Protein AF-A0A2N7GFK1-F1 (afdb_monomer)

Sequence (77 aa):
MSSFLIAGPLMVFLIFVAPLWLFLHYRGKRNAGTGLTQEDNQRIQSLSEQAEKLQSRVVTLERILDAESPNWRSSYD

Foldseek 3Di:
DPVCVVVVVVVVCCVPVVVVVVCVVVVVVCVVPPPQDPVSVVVVVVVVVVVVVVVVVVVVVVVVCCVPPVCPVVVVD

Mean predicted aligned error: 12.09 Å

Secondary structure (DSSP, 8-state):
-THHHHHHHHHHHHHHHHHHHHHHHHHHHHHHHS---HHHHHHHHHHHHHHHHHHHHHHHHHHHHHHH-TTGGGG--

Solvent-accessible surface area (backbone atoms only — not comparable to full-atom values): 4450 Å² total; per-residue (Å²): 127,69,66,58,73,56,48,53,61,50,50,54,48,47,67,54,48,50,57,52,48,49,51,51,54,49,51,54,48,45,72,73,58,59,62,78,47,75,64,52,49,52,50,51,49,54,50,49,55,49,50,54,54,49,49,57,47,49,55,50,50,50,54,50,43,50,71,77,40,75,61,63,76,70,76,76,116

Radius of gyration: 30.78 Å; Cα contacts (8 Å, |Δi|>4): 6; chains: 1; bounding box: 49×10×89 Å

pLDDT: mean 83.86, std 12.12, range [52.59, 97.12]

Structure (mmCIF, N/CA/C/O backbone):
data_AF-A0A2N7GFK1-F1
#
_entry.id   AF-A0A2N7GFK1-F1
#
loop_
_atom_site.group_PDB
_atom_site.id
_atom_site.type_symbol
_atom_site.label_atom_id
_atom_site.label_alt_id
_atom_site.label_comp_id
_atom_site.label_asym_id
_atom_site.label_entity_id
_atom_site.label_seq_id
_atom_site.pdbx_PDB_ins_code
_atom_site.Cartn_x
_atom_site.Cartn_y
_atom_site.Cartn_z
_atom_site.occupancy
_atom_site.B_iso_or_equiv
_atom_site.auth_seq_id
_atom_site.auth_comp_id
_atom_site.auth_asym_id
_atom_site.auth_atom_id
_atom_site.pdbx_PDB_model_num
ATOM 1 N N . MET A 1 1 ? 14.607 -5.033 -58.094 1.00 62.25 1 MET A N 1
ATOM 2 C CA . MET A 1 1 ? 15.330 -3.813 -57.660 1.00 62.25 1 MET A CA 1
ATOM 3 C C . MET A 1 1 ? 14.543 -2.932 -56.684 1.00 62.25 1 MET A C 1
ATOM 5 O O . MET A 1 1 ? 15.169 -2.290 -55.858 1.00 62.25 1 MET A O 1
ATOM 9 N N . SER A 1 2 ? 13.209 -2.878 -56.743 1.00 69.38 2 SER A N 1
ATOM 10 C CA . SER A 1 2 ? 12.373 -1.958 -55.944 1.00 69.38 2 SER A CA 1
ATOM 11 C C . SER A 1 2 ? 12.226 -2.326 -54.461 1.00 69.38 2 SER A C 1
ATOM 13 O O . SER A 1 2 ? 12.100 -1.437 -53.625 1.00 69.38 2 SER A O 1
ATOM 15 N N . SER A 1 3 ? 12.303 -3.611 -54.104 1.00 73.62 3 SER A N 1
ATOM 16 C CA . SER A 1 3 ? 12.105 -4.072 -52.719 1.00 73.62 3 SER A CA 1
ATOM 17 C C . SER A 1 3 ? 13.140 -3.523 -51.730 1.00 73.62 3 SER A C 1
ATOM 19 O O . SER A 1 3 ? 12.823 -3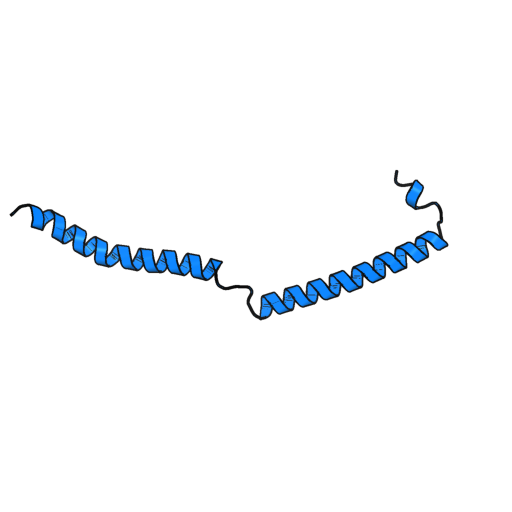.324 -50.562 1.00 73.62 3 SER A O 1
ATOM 21 N N . PHE A 1 4 ? 14.357 -3.218 -52.191 1.00 75.12 4 PHE A N 1
ATOM 22 C CA . PHE A 1 4 ? 15.428 -2.683 -51.345 1.00 75.12 4 PHE A CA 1
ATOM 23 C C . PHE A 1 4 ? 15.175 -1.240 -50.888 1.00 75.12 4 PHE A C 1
ATOM 25 O O . PHE A 1 4 ? 15.592 -0.873 -49.792 1.00 75.12 4 PHE A O 1
ATOM 32 N N . LEU A 1 5 ? 14.444 -0.445 -51.681 1.00 82.12 5 LEU A N 1
ATOM 33 C CA . LEU A 1 5 ? 14.121 0.948 -51.346 1.00 82.12 5 LEU A CA 1
ATOM 34 C C . LEU A 1 5 ? 13.134 1.051 -50.179 1.00 82.12 5 LEU A C 1
ATOM 36 O O . LEU A 1 5 ? 13.174 2.016 -49.425 1.00 82.12 5 LEU A O 1
ATOM 40 N N . ILE A 1 6 ? 12.273 0.045 -50.017 1.00 83.69 6 ILE A N 1
ATOM 41 C CA . ILE A 1 6 ? 11.297 -0.022 -48.923 1.00 83.69 6 ILE A CA 1
ATOM 42 C C . ILE A 1 6 ? 11.882 -0.798 -47.742 1.00 83.69 6 ILE A C 1
ATOM 44 O O . ILE A 1 6 ? 11.766 -0.355 -46.604 1.00 83.69 6 ILE A O 1
ATOM 48 N N . ALA A 1 7 ? 12.549 -1.928 -48.000 1.00 85.38 7 ALA A N 1
ATOM 49 C CA . ALA A 1 7 ? 13.081 -2.794 -46.952 1.00 85.38 7 ALA A CA 1
ATOM 50 C C . ALA A 1 7 ? 14.200 -2.132 -46.132 1.00 85.38 7 ALA A C 1
ATOM 52 O O . ALA A 1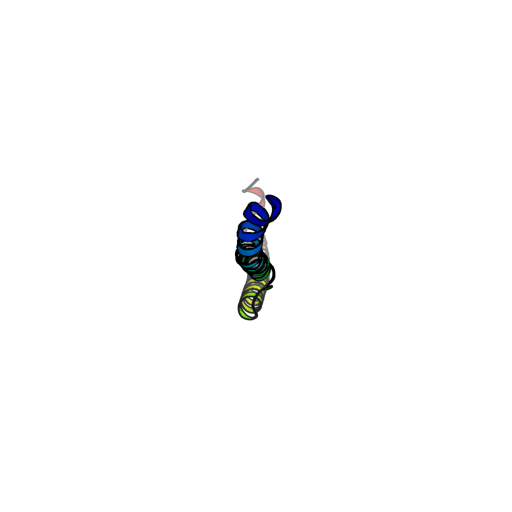 7 ? 14.254 -2.349 -44.927 1.00 85.38 7 ALA A O 1
ATOM 53 N N . GLY A 1 8 ? 15.058 -1.305 -46.742 1.00 88.75 8 GLY A N 1
ATOM 54 C CA . GLY A 1 8 ? 16.148 -0.619 -46.035 1.00 88.75 8 GLY A CA 1
ATOM 55 C C . GLY A 1 8 ? 15.656 0.282 -44.890 1.00 88.75 8 GLY A C 1
ATOM 56 O O . GLY A 1 8 ? 16.008 0.030 -43.736 1.00 88.75 8 GLY A O 1
ATOM 57 N N . PRO A 1 9 ? 14.799 1.285 -45.167 1.00 87.62 9 PRO A N 1
ATOM 58 C CA . PRO A 1 9 ? 14.216 2.139 -44.130 1.00 87.62 9 PRO A CA 1
ATOM 59 C C . PRO A 1 9 ? 13.415 1.357 -43.080 1.00 87.62 9 PRO A C 1
ATOM 61 O O . PRO A 1 9 ? 13.513 1.650 -41.889 1.00 87.62 9 PRO A O 1
ATOM 64 N N . LEU A 1 10 ? 12.668 0.329 -43.501 1.00 90.25 10 LEU A N 1
ATOM 65 C CA . LEU A 1 10 ? 11.893 -0.532 -42.601 1.00 90.25 10 LEU A CA 1
ATOM 66 C C . LEU A 1 10 ? 12.789 -1.327 -41.643 1.00 90.25 10 LEU A C 1
ATOM 68 O O . LEU A 1 10 ? 12.479 -1.427 -40.461 1.00 90.25 10 LEU A O 1
ATOM 72 N N . MET A 1 11 ? 13.917 -1.853 -42.126 1.00 91.25 11 MET A N 1
ATOM 73 C CA . MET A 1 11 ? 14.867 -2.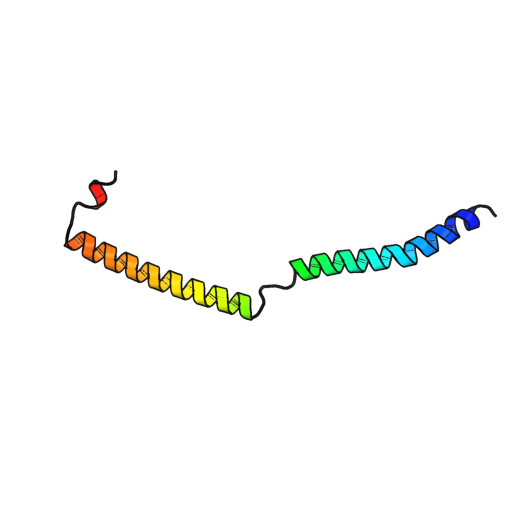615 -41.311 1.00 91.25 11 MET A CA 1
ATOM 74 C C . MET A 1 11 ? 15.480 -1.737 -40.218 1.00 91.25 11 MET A C 1
ATOM 76 O O . MET A 1 11 ? 15.525 -2.129 -39.055 1.00 91.25 11 MET A O 1
ATOM 80 N N . VAL A 1 12 ? 15.899 -0.522 -40.584 1.00 90.88 12 VAL A N 1
ATOM 81 C CA . VAL A 1 12 ? 16.434 0.464 -39.637 1.00 90.88 12 VAL A CA 1
ATOM 82 C C . VAL A 1 12 ? 15.364 0.835 -38.611 1.00 90.88 12 VAL A C 1
ATOM 84 O O . VAL A 1 12 ? 15.621 0.778 -37.411 1.00 90.88 12 VAL A O 1
ATOM 87 N N . PHE A 1 13 ? 14.141 1.124 -39.060 1.00 91.25 13 PHE A N 1
ATOM 88 C CA . PHE A 1 13 ? 13.018 1.410 -38.169 1.00 91.25 13 PHE A CA 1
ATOM 89 C C . PHE A 1 13 ? 12.774 0.274 -37.168 1.00 91.25 13 PHE A C 1
ATOM 91 O O . PHE A 1 13 ? 12.656 0.535 -35.976 1.00 91.25 13 PHE A O 1
ATOM 98 N N . LEU A 1 14 ? 12.767 -0.986 -37.612 1.00 92.38 14 LEU A N 1
ATOM 99 C CA . LEU A 1 14 ? 12.580 -2.139 -36.729 1.00 92.38 14 LEU A CA 1
ATOM 100 C C . LEU A 1 14 ? 13.717 -2.283 -35.710 1.00 92.38 14 LEU A C 1
ATOM 102 O O . LEU A 1 14 ? 13.444 -2.562 -34.545 1.00 92.38 14 LEU A O 1
ATOM 106 N N . ILE A 1 15 ? 14.967 -2.033 -36.108 1.00 93.19 15 ILE A N 1
ATOM 107 C CA . ILE A 1 15 ? 16.129 -2.092 -35.206 1.00 93.19 15 ILE A CA 1
ATOM 108 C C . ILE A 1 15 ? 16.058 -1.021 -34.112 1.00 93.19 15 ILE A C 1
ATOM 110 O O . ILE A 1 15 ? 16.540 -1.264 -33.014 1.00 93.19 15 ILE A O 1
ATOM 114 N N . PHE A 1 16 ? 15.452 0.140 -34.358 1.00 92.19 16 PHE A N 1
ATOM 115 C CA . PHE A 1 16 ? 15.319 1.181 -33.331 1.00 92.19 16 PHE A CA 1
ATOM 116 C C . PHE A 1 16 ? 14.021 1.067 -32.528 1.00 92.19 16 PHE A C 1
ATOM 118 O O . PHE A 1 16 ? 14.026 1.172 -31.301 1.00 92.19 16 PHE A O 1
ATOM 125 N N . VAL A 1 17 ? 12.902 0.824 -33.204 1.00 91.50 17 VAL A N 1
ATOM 126 C CA . VAL A 1 17 ? 11.575 0.827 -32.585 1.00 91.50 17 VAL A CA 1
ATOM 127 C C . VAL A 1 17 ? 11.303 -0.459 -31.820 1.00 91.50 17 VAL A C 1
ATOM 129 O O . VAL A 1 17 ? 10.732 -0.386 -30.733 1.00 91.50 17 VAL A O 1
ATOM 132 N N . ALA A 1 18 ? 11.738 -1.625 -32.310 1.00 90.62 18 ALA A N 1
ATOM 133 C CA . ALA A 1 18 ? 11.494 -2.879 -31.599 1.00 90.62 18 ALA A CA 1
ATOM 134 C C . ALA A 1 18 ? 12.222 -2.938 -30.240 1.00 90.62 18 ALA A C 1
ATOM 136 O O . ALA A 1 18 ? 11.570 -3.291 -29.254 1.00 90.62 18 ALA A O 1
ATOM 137 N N . PRO A 1 19 ? 13.503 -2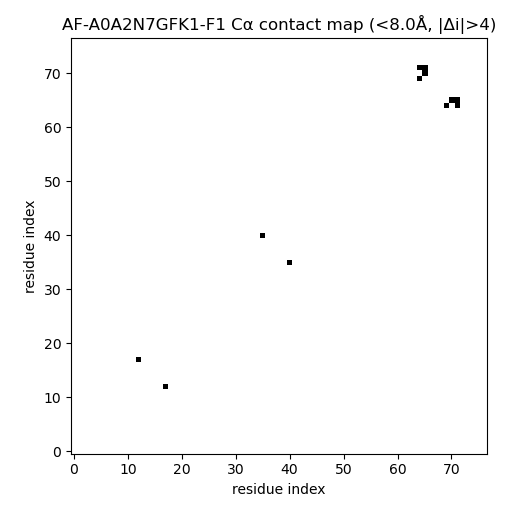.528 -30.102 1.00 90.38 19 PRO A N 1
ATOM 138 C CA . PRO A 1 19 ? 14.157 -2.461 -28.794 1.00 90.38 19 PRO A CA 1
ATOM 139 C C . PRO A 1 19 ? 13.570 -1.391 -27.877 1.00 90.38 19 PRO A C 1
ATOM 141 O O . PRO A 1 19 ? 13.457 -1.625 -26.675 1.00 90.38 19 PRO A O 1
ATOM 144 N N . LEU A 1 20 ? 13.156 -0.240 -28.421 1.00 91.00 20 LEU A N 1
ATOM 145 C CA . LEU A 1 20 ? 12.498 0.806 -27.636 1.00 91.00 20 LEU A CA 1
ATOM 146 C C . LEU A 1 20 ? 11.146 0.320 -27.089 1.00 91.00 20 LEU A C 1
ATOM 148 O O . LEU A 1 20 ? 10.834 0.533 -25.916 1.00 91.00 20 LEU A O 1
ATOM 152 N N . TRP A 1 21 ? 10.372 -0.392 -27.912 1.00 90.38 21 TRP A N 1
ATOM 153 C CA . TRP A 1 21 ? 9.116 -1.017 -27.506 1.00 90.38 21 TRP A CA 1
ATOM 154 C C . TRP A 1 21 ? 9.342 -2.118 -26.473 1.00 90.38 21 TRP A C 1
ATOM 156 O O . TRP A 1 21 ? 8.644 -2.148 -25.464 1.00 90.38 21 TRP A O 1
ATOM 166 N N . LEU A 1 22 ? 10.349 -2.975 -26.666 1.00 87.31 22 LEU A N 1
ATOM 167 C CA . LEU A 1 22 ? 10.733 -3.999 -25.696 1.00 87.31 22 LEU A CA 1
ATOM 168 C C . LEU A 1 22 ? 11.108 -3.356 -24.356 1.00 87.31 22 LEU A C 1
ATOM 170 O O . LEU A 1 22 ? 10.640 -3.788 -23.307 1.00 87.31 22 LEU A O 1
ATOM 174 N N . PHE A 1 23 ? 11.896 -2.282 -24.376 1.00 87.00 23 PHE A N 1
ATOM 175 C CA . PHE A 1 23 ? 12.238 -1.543 -23.169 1.00 87.00 23 PHE A CA 1
ATOM 176 C C . PHE A 1 23 ? 10.988 -0.991 -22.474 1.00 87.00 23 PHE A C 1
ATOM 178 O O . PHE A 1 23 ? 10.840 -1.193 -21.271 1.00 87.00 23 PHE A O 1
ATOM 185 N N . LEU A 1 24 ? 10.065 -0.361 -23.210 1.00 85.81 24 LEU A N 1
ATOM 186 C CA . LEU A 1 24 ? 8.819 0.185 -22.660 1.00 85.81 24 LEU A CA 1
ATOM 187 C C . LEU A 1 24 ? 7.895 -0.911 -22.110 1.00 85.81 24 LEU A C 1
ATOM 189 O O . LEU A 1 24 ? 7.400 -0.795 -20.991 1.00 85.81 24 LEU A O 1
ATOM 193 N N . HIS A 1 25 ? 7.693 -1.985 -22.872 1.00 83.25 25 HIS A N 1
ATOM 194 C CA . HIS A 1 25 ? 6.844 -3.115 -22.509 1.00 83.25 25 HIS A CA 1
ATOM 195 C C . HIS A 1 25 ? 7.366 -3.805 -21.254 1.00 83.25 25 HIS A C 1
ATOM 197 O O . HIS A 1 25 ? 6.625 -4.035 -20.296 1.00 83.25 25 HIS A O 1
ATOM 203 N N . TYR A 1 26 ? 8.672 -4.075 -21.223 1.00 81.81 26 TYR A N 1
ATOM 204 C CA . TYR A 1 26 ? 9.276 -4.674 -20.053 1.00 81.81 26 TYR A CA 1
ATOM 205 C C . TYR A 1 26 ? 9.221 -3.701 -18.890 1.00 81.81 26 TYR A C 1
ATOM 207 O O . TYR A 1 26 ? 8.745 -4.127 -17.854 1.00 81.81 26 TYR A O 1
ATOM 215 N N . ARG A 1 27 ? 9.599 -2.423 -19.042 1.00 74.69 27 ARG A N 1
ATOM 216 C CA . ARG A 1 27 ? 9.570 -1.403 -17.973 1.00 74.69 27 ARG A CA 1
ATOM 217 C C . ARG A 1 27 ? 8.175 -1.208 -17.368 1.00 74.69 27 ARG A C 1
ATOM 219 O O . ARG A 1 27 ? 8.070 -1.141 -16.148 1.00 74.69 27 ARG A O 1
ATOM 226 N N . GLY A 1 28 ? 7.118 -1.204 -18.182 1.00 65.31 28 GLY A N 1
ATOM 227 C CA . GLY A 1 28 ? 5.730 -1.202 -17.704 1.00 65.31 28 GLY A CA 1
ATOM 228 C C . GLY A 1 28 ? 5.397 -2.452 -16.885 1.00 65.31 28 GLY A C 1
ATOM 229 O O . GLY A 1 28 ? 4.831 -2.349 -15.800 1.00 65.31 28 GLY A O 1
ATOM 230 N N . LYS A 1 29 ? 5.853 -3.626 -17.338 1.00 61.75 29 LYS A N 1
ATOM 231 C CA . LYS A 1 29 ? 5.730 -4.885 -16.591 1.00 61.75 29 LYS A CA 1
ATOM 232 C C . LYS A 1 29 ? 6.627 -4.944 -15.343 1.00 61.75 29 LYS A C 1
ATOM 234 O O . LYS A 1 29 ? 6.254 -5.620 -14.395 1.00 61.75 29 LYS A O 1
ATOM 239 N N . ARG A 1 30 ? 7.765 -4.231 -15.293 1.00 57.59 30 ARG A N 1
ATOM 240 C CA . ARG A 1 30 ? 8.593 -4.096 -14.073 1.00 57.59 30 ARG A CA 1
ATOM 241 C C . ARG A 1 30 ? 7.869 -3.249 -13.045 1.00 57.59 30 ARG A C 1
ATOM 243 O O . ARG A 1 30 ? 7.780 -3.682 -11.919 1.00 57.59 30 ARG A O 1
ATOM 250 N N . ASN A 1 31 ? 7.276 -2.123 -13.433 1.00 57.66 31 ASN A N 1
ATOM 251 C CA . ASN A 1 31 ? 6.499 -1.305 -12.496 1.00 57.66 31 ASN A CA 1
ATOM 252 C C . ASN A 1 31 ? 5.233 -2.022 -11.990 1.00 57.66 31 ASN A C 1
ATOM 254 O O . ASN A 1 31 ? 4.801 -1.772 -10.874 1.00 57.66 31 ASN A O 1
ATOM 258 N N . ALA A 1 32 ? 4.652 -2.921 -12.791 1.00 57.75 32 ALA A N 1
ATOM 259 C CA . ALA A 1 32 ? 3.532 -3.768 -12.374 1.00 57.75 32 ALA A CA 1
ATOM 260 C C . ALA A 1 32 ? 3.958 -5.069 -11.655 1.00 57.75 32 ALA A C 1
ATOM 262 O O . ALA A 1 32 ? 3.114 -5.748 -11.079 1.00 57.75 32 ALA A O 1
ATOM 263 N N . GLY A 1 33 ? 5.239 -5.450 -11.730 1.00 54.28 33 GLY A N 1
ATOM 264 C CA . GLY A 1 33 ? 5.767 -6.748 -11.285 1.00 54.28 33 GLY A CA 1
ATOM 265 C C . GLY A 1 33 ? 6.880 -6.662 -10.240 1.00 54.28 33 GLY A C 1
ATOM 266 O O . GLY A 1 33 ? 7.281 -7.690 -9.698 1.00 54.28 33 GLY A O 1
ATOM 267 N N . THR A 1 34 ? 7.373 -5.465 -9.919 1.00 58.16 34 THR A N 1
ATOM 268 C CA . THR A 1 34 ? 8.012 -5.195 -8.636 1.00 58.16 34 THR A CA 1
ATOM 269 C C . THR A 1 34 ? 6.908 -5.347 -7.609 1.00 58.16 34 THR A C 1
ATOM 271 O O . THR A 1 34 ? 6.106 -4.436 -7.413 1.00 58.16 34 THR A O 1
ATOM 274 N N . GLY A 1 35 ? 6.805 -6.545 -7.033 1.00 65.62 35 GLY A N 1
ATOM 275 C CA . GLY A 1 35 ? 5.960 -6.778 -5.872 1.00 65.62 35 GLY A CA 1
ATOM 276 C C . GLY A 1 35 ? 6.271 -5.767 -4.770 1.00 65.62 35 GLY A C 1
ATOM 277 O O . GLY A 1 35 ? 7.254 -5.027 -4.849 1.00 65.62 35 GLY A O 1
ATOM 278 N N . LEU A 1 36 ? 5.413 -5.744 -3.753 1.00 69.81 36 LEU A N 1
ATOM 279 C CA . LEU A 1 36 ? 5.568 -4.883 -2.582 1.00 69.81 36 LEU A CA 1
ATOM 280 C C . LEU A 1 36 ? 7.034 -4.864 -2.142 1.00 69.81 36 LEU A C 1
ATOM 282 O O . LEU A 1 36 ? 7.639 -5.923 -1.937 1.00 69.81 36 LEU A O 1
ATOM 286 N N . THR A 1 37 ? 7.615 -3.670 -2.040 1.00 81.44 37 THR A N 1
ATOM 287 C CA . THR A 1 37 ? 8.983 -3.533 -1.546 1.00 81.44 37 THR A CA 1
ATOM 288 C C . THR A 1 37 ? 9.064 -4.054 -0.105 1.00 81.44 37 THR A C 1
ATOM 290 O O . THR A 1 37 ? 8.048 -4.265 0.564 1.00 81.44 37 THR A O 1
ATOM 293 N N . GLN A 1 38 ? 10.274 -4.292 0.408 1.00 80.12 38 GLN A N 1
ATOM 294 C CA . GLN A 1 38 ? 10.461 -4.652 1.822 1.00 80.12 38 GLN A CA 1
ATOM 295 C C . GLN A 1 38 ? 9.763 -3.634 2.748 1.00 80.12 38 GLN A C 1
ATOM 297 O O . GLN A 1 38 ? 9.115 -4.020 3.718 1.00 80.12 38 GLN A O 1
ATOM 302 N N . GLU A 1 39 ? 9.855 -2.348 2.404 1.00 85.38 39 GLU A N 1
ATOM 303 C CA . GLU A 1 39 ? 9.229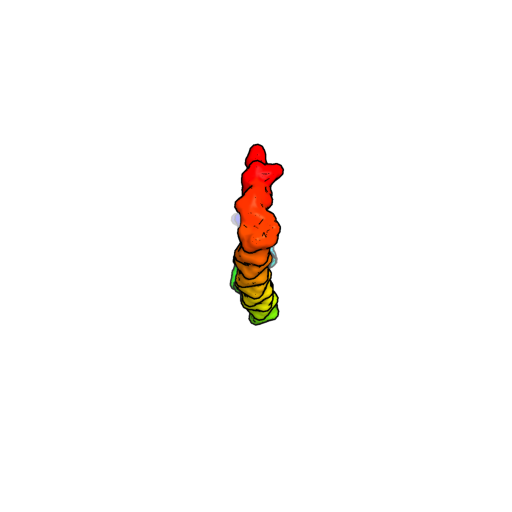 -1.239 3.125 1.00 85.38 39 GLU A CA 1
ATOM 304 C C . GLU A 1 39 ? 7.697 -1.289 3.036 1.00 85.38 39 GLU A C 1
ATOM 306 O O . GLU A 1 39 ? 7.019 -1.173 4.056 1.00 85.38 39 GLU A O 1
ATOM 311 N N . ASP A 1 40 ? 7.138 -1.551 1.850 1.00 85.44 40 ASP A N 1
ATOM 312 C CA . ASP A 1 40 ? 5.686 -1.692 1.683 1.00 85.44 40 ASP A CA 1
ATOM 313 C C . ASP A 1 40 ? 5.130 -2.860 2.510 1.00 85.44 40 ASP A C 1
ATOM 315 O O . ASP A 1 40 ? 4.084 -2.733 3.147 1.00 85.44 40 ASP A O 1
ATOM 319 N N . ASN A 1 41 ? 5.846 -3.989 2.555 1.00 88.56 41 ASN A N 1
ATOM 320 C CA . ASN A 1 41 ? 5.459 -5.138 3.375 1.00 88.56 41 ASN A CA 1
ATOM 321 C C . ASN A 1 41 ? 5.498 -4.815 4.874 1.00 88.56 41 ASN A C 1
ATOM 323 O O . ASN A 1 41 ? 4.569 -5.174 5.598 1.00 88.56 41 ASN A O 1
ATOM 327 N N . GLN A 1 42 ? 6.531 -4.108 5.341 1.00 92.12 42 GLN A N 1
ATOM 328 C CA . GLN A 1 42 ? 6.618 -3.650 6.733 1.00 92.12 42 GLN A CA 1
ATOM 329 C C . GLN A 1 42 ? 5.485 -2.681 7.076 1.00 92.12 42 GLN A C 1
ATOM 331 O O . GLN A 1 42 ? 4.873 -2.782 8.140 1.00 92.12 42 GLN A O 1
ATOM 336 N N . ARG A 1 43 ? 5.150 -1.773 6.155 1.00 93.25 43 ARG A N 1
ATOM 337 C CA . ARG A 1 43 ? 4.036 -0.843 6.330 1.00 93.25 43 ARG A CA 1
ATOM 338 C C . ARG A 1 43 ? 2.709 -1.587 6.436 1.00 93.25 43 ARG A C 1
ATOM 340 O O . ARG A 1 43 ? 1.945 -1.310 7.357 1.00 93.25 43 ARG A O 1
ATOM 347 N N . ILE A 1 44 ? 2.452 -2.556 5.558 1.00 94.31 44 ILE A N 1
ATOM 348 C CA . ILE A 1 44 ? 1.235 -3.381 5.603 1.00 94.31 44 ILE A CA 1
ATOM 349 C C . ILE A 1 44 ? 1.163 -4.186 6.905 1.00 94.31 44 ILE A C 1
ATOM 351 O O . ILE A 1 44 ? 0.110 -4.196 7.536 1.00 94.31 44 ILE A O 1
ATOM 355 N N . GLN A 1 45 ? 2.269 -4.789 7.352 1.00 95.19 45 GLN A N 1
ATOM 356 C CA . GLN A 1 45 ? 2.320 -5.492 8.641 1.00 95.19 45 GLN A CA 1
ATOM 357 C C . GLN A 1 45 ? 1.975 -4.555 9.801 1.00 95.19 45 GLN A C 1
ATOM 359 O O . GLN A 1 45 ? 1.063 -4.850 10.569 1.00 95.19 45 GLN A O 1
ATOM 364 N N . SER A 1 46 ? 2.593 -3.371 9.862 1.00 96.19 46 SER A N 1
ATOM 365 C CA . SER A 1 46 ? 2.299 -2.394 10.917 1.00 96.19 46 SER A CA 1
ATOM 366 C C . SER A 1 46 ? 0.841 -1.919 10.904 1.00 96.19 46 SER A C 1
ATOM 368 O O . SER A 1 46 ? 0.259 -1.652 11.954 1.00 96.19 46 SER A O 1
ATOM 370 N N . LEU A 1 47 ? 0.228 -1.795 9.723 1.00 95.75 47 LEU A N 1
ATOM 371 C CA . LEU A 1 47 ? -1.178 -1.416 9.591 1.00 95.75 47 LEU A CA 1
ATOM 372 C C . LEU A 1 47 ? -2.102 -2.556 10.029 1.00 95.75 47 LEU A C 1
ATOM 374 O O . LEU A 1 47 ? -3.100 -2.293 10.695 1.00 95.75 47 LEU A O 1
ATOM 378 N N . SER A 1 48 ? -1.752 -3.803 9.711 1.00 96.12 48 SER A N 1
ATOM 379 C CA . SER A 1 48 ? -2.492 -4.988 10.153 1.00 96.12 48 SER A CA 1
ATOM 380 C C . SER A 1 48 ? -2.474 -5.120 11.676 1.00 96.12 48 SER A C 1
ATOM 382 O O . SER A 1 48 ? -3.526 -5.260 12.294 1.00 96.12 48 SER A O 1
ATOM 384 N N . GLU A 1 49 ? -1.304 -4.971 12.301 1.00 97.12 49 GLU A N 1
ATOM 385 C CA . GLU A 1 49 ? -1.162 -5.000 13.763 1.00 97.12 49 GLU A CA 1
ATOM 386 C C . GLU A 1 49 ? -1.979 -3.891 14.442 1.00 97.12 49 GLU A C 1
ATOM 388 O O . GLU A 1 49 ? -2.633 -4.099 15.468 1.00 97.12 49 GLU A O 1
ATOM 393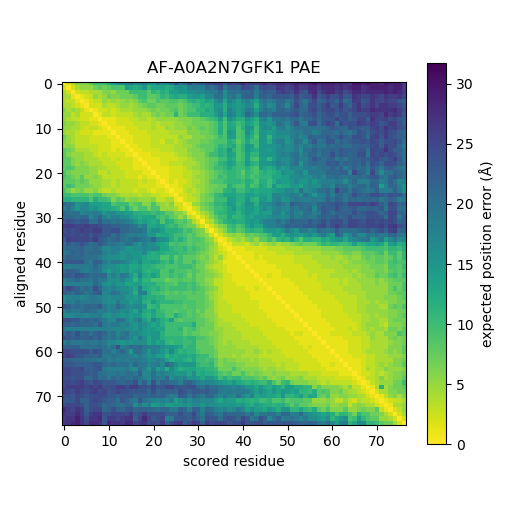 N N . GLN A 1 50 ? -1.984 -2.689 13.858 1.00 96.94 50 GLN A N 1
ATOM 394 C CA . GLN A 1 50 ? -2.806 -1.587 14.354 1.00 96.94 50 GLN A CA 1
ATOM 395 C C . GLN A 1 50 ? -4.301 -1.886 14.223 1.00 96.94 50 GLN A C 1
ATOM 397 O O . GLN A 1 50 ? -5.054 -1.591 15.153 1.00 96.94 50 GLN A O 1
ATOM 402 N N . ALA A 1 51 ? -4.731 -2.482 13.110 1.00 97.12 51 ALA A N 1
ATOM 403 C CA . ALA A 1 51 ? -6.121 -2.868 12.900 1.00 97.12 51 ALA A CA 1
ATOM 404 C C . ALA A 1 51 ? -6.582 -3.911 13.932 1.00 97.12 51 ALA A C 1
ATOM 406 O O . ALA A 1 51 ? -7.630 -3.724 14.550 1.00 97.12 51 ALA A O 1
ATOM 407 N N . GLU A 1 52 ? -5.773 -4.938 14.206 1.00 96.19 52 GLU A N 1
ATOM 408 C CA . GLU A 1 52 ? -6.057 -5.935 15.251 1.00 96.19 52 GLU A CA 1
ATOM 409 C C . GLU A 1 52 ? -6.170 -5.290 16.640 1.00 96.19 52 GLU A C 1
ATOM 411 O O . GLU A 1 52 ? -7.114 -5.541 17.401 1.00 96.19 52 GLU A O 1
ATOM 416 N N . LYS A 1 53 ? -5.245 -4.379 16.969 1.00 96.75 53 LYS A N 1
ATOM 417 C CA . LYS A 1 53 ? -5.289 -3.646 18.237 1.00 96.75 53 LYS A CA 1
ATOM 418 C C . LYS A 1 53 ? -6.546 -2.787 18.345 1.00 96.75 53 LYS A C 1
ATOM 420 O O . LYS A 1 53 ? -7.163 -2.744 19.408 1.00 96.75 53 LYS A O 1
ATOM 425 N N . LEU A 1 54 ? -6.949 -2.110 17.275 1.00 96.19 54 LEU A N 1
ATOM 426 C CA . LEU A 1 54 ? -8.177 -1.316 17.265 1.00 96.19 54 LEU A CA 1
ATOM 427 C C . LEU A 1 54 ? -9.418 -2.200 17.411 1.00 96.19 54 LEU A C 1
ATOM 429 O O . LEU A 1 54 ? -10.289 -1.861 18.206 1.00 96.19 54 LEU A O 1
ATOM 433 N N . GLN A 1 55 ? -9.466 -3.356 16.749 1.00 95.50 55 GLN A N 1
ATOM 434 C CA . GLN A 1 55 ? -10.570 -4.306 16.881 1.00 95.50 55 GLN A CA 1
ATOM 435 C C . GLN A 1 55 ? -10.738 -4.792 18.328 1.00 95.50 55 GLN A C 1
ATOM 437 O O . GLN A 1 55 ? -11.844 -4.756 18.864 1.00 95.50 55 GLN A O 1
ATOM 442 N N . SER A 1 56 ? -9.646 -5.170 19.003 1.00 94.88 56 SER A N 1
ATOM 443 C CA . SER A 1 56 ? -9.712 -5.591 20.415 1.00 94.88 56 SER A CA 1
ATOM 444 C C . SER A 1 56 ? -10.220 -4.476 21.341 1.00 94.88 56 SER A C 1
ATOM 446 O O . SER A 1 56 ? -10.982 -4.723 22.283 1.00 94.88 56 SER A O 1
ATOM 448 N N . ARG A 1 57 ? -9.855 -3.223 21.044 1.00 96.06 57 ARG A N 1
ATOM 449 C CA . ARG A 1 57 ? -10.348 -2.049 21.770 1.00 96.06 57 ARG A CA 1
ATOM 450 C C . ARG A 1 57 ? -11.827 -1.807 21.516 1.00 96.06 57 ARG A C 1
ATOM 452 O O . ARG A 1 57 ? -12.530 -1.537 22.480 1.00 96.06 57 ARG A O 1
ATOM 459 N N . VAL A 1 58 ? -12.298 -1.930 20.276 1.00 94.44 58 VAL A N 1
ATOM 460 C CA . VAL A 1 58 ? -13.726 -1.807 19.943 1.00 94.44 58 VAL A CA 1
ATOM 461 C C . VAL A 1 58 ? -14.536 -2.840 20.715 1.00 94.44 58 VAL A C 1
ATOM 463 O O . VAL A 1 58 ? -15.456 -2.454 21.417 1.00 94.44 58 VAL A O 1
ATOM 466 N N . VAL A 1 59 ? -14.127 -4.111 20.718 1.00 93.12 59 VAL A N 1
ATOM 467 C CA . VAL A 1 59 ? -14.814 -5.159 21.499 1.00 93.12 59 VAL A CA 1
ATOM 468 C C . VAL A 1 59 ? -14.838 -4.830 22.994 1.00 93.12 59 VAL A C 1
ATOM 470 O O . VAL A 1 59 ? -15.828 -5.071 23.681 1.00 93.12 59 VAL A O 1
ATOM 473 N N . THR A 1 60 ? -13.751 -4.270 23.525 1.00 93.69 60 THR A N 1
ATOM 474 C CA . THR A 1 60 ? -13.705 -3.846 24.931 1.00 93.69 60 THR A CA 1
ATOM 475 C C . THR A 1 60 ? -14.663 -2.685 25.195 1.00 93.69 60 THR A C 1
ATOM 477 O O . THR A 1 60 ? -15.376 -2.704 26.194 1.00 93.69 60 THR A O 1
ATOM 480 N N . LEU A 1 61 ? -14.706 -1.695 24.301 1.00 93.81 61 LEU A N 1
ATOM 481 C CA . LEU A 1 61 ? -15.622 -0.561 24.399 1.00 93.81 61 LEU A CA 1
ATOM 482 C C . LEU A 1 61 ? -17.079 -1.002 24.263 1.00 93.81 61 LEU A C 1
ATOM 484 O O . LEU A 1 61 ? -17.901 -0.544 25.042 1.00 93.81 61 LEU A O 1
ATOM 488 N N . GLU A 1 62 ? -17.387 -1.923 23.352 1.00 91.19 62 GLU A N 1
ATOM 489 C CA . GLU A 1 62 ? -18.718 -2.520 23.218 1.00 91.19 62 GLU A CA 1
ATOM 490 C C . GLU A 1 62 ? -19.134 -3.228 24.508 1.00 91.19 62 GLU A C 1
ATOM 492 O O . GLU A 1 62 ? -20.242 -3.010 24.979 1.00 91.19 62 GLU A O 1
ATOM 497 N N . ARG A 1 63 ? -18.236 -3.992 25.147 1.00 90.00 63 ARG A N 1
ATOM 498 C CA . ARG A 1 63 ? -18.522 -4.637 26.442 1.00 90.00 63 ARG A CA 1
ATOM 499 C C . ARG A 1 63 ? -18.794 -3.634 27.560 1.00 90.00 63 ARG A C 1
ATOM 501 O O . ARG A 1 63 ? -19.681 -3.865 28.375 1.00 90.00 63 ARG A O 1
ATOM 508 N N . ILE A 1 64 ? -18.019 -2.551 27.625 1.00 90.06 64 ILE A N 1
ATOM 509 C CA . ILE A 1 64 ? -18.233 -1.484 28.613 1.00 90.06 64 ILE A CA 1
ATOM 510 C C . ILE A 1 64 ? -19.567 -0.788 28.337 1.00 90.06 64 ILE A C 1
ATOM 512 O O . ILE A 1 64 ? -20.349 -0.574 29.257 1.00 90.06 64 ILE A O 1
ATOM 516 N N . LEU A 1 65 ? -19.853 -0.485 27.073 1.00 88.31 65 LEU A N 1
ATOM 517 C CA . LEU A 1 65 ? -21.073 0.195 26.660 1.00 88.31 65 LEU A CA 1
ATOM 518 C C . LEU A 1 65 ? -22.319 -0.677 26.876 1.00 88.31 65 LEU A C 1
ATOM 520 O O . LEU A 1 65 ? -23.346 -0.164 27.309 1.00 88.31 65 LEU A O 1
ATOM 524 N N . ASP A 1 66 ? -22.217 -1.990 26.658 1.00 86.06 66 ASP A N 1
ATOM 525 C CA . ASP A 1 66 ? -23.262 -2.964 26.990 1.00 86.06 66 ASP A CA 1
ATOM 526 C C . ASP A 1 66 ? -23.519 -3.020 28.512 1.00 86.06 66 ASP A C 1
ATOM 528 O O . ASP A 1 66 ? -24.659 -3.220 28.932 1.00 86.06 66 ASP A O 1
ATOM 532 N N . ALA A 1 67 ? -22.489 -2.813 29.345 1.00 87.12 67 ALA A N 1
ATOM 533 C CA . ALA A 1 67 ? -22.620 -2.781 30.803 1.00 87.12 67 ALA A CA 1
ATOM 534 C C . ALA A 1 67 ? -23.181 -1.449 31.337 1.00 87.12 67 ALA A C 1
ATOM 536 O O . ALA A 1 67 ? -23.991 -1.461 32.264 1.00 87.12 67 ALA A O 1
ATOM 537 N N . GLU A 1 68 ? -22.764 -0.309 30.777 1.00 87.25 68 GLU A N 1
ATOM 538 C CA . GLU A 1 68 ? -23.212 1.020 31.225 1.00 87.25 68 GLU A CA 1
ATOM 539 C C . GLU A 1 68 ? -24.553 1.453 30.616 1.00 87.25 68 GLU A C 1
ATOM 541 O O . GLU A 1 68 ? -25.315 2.172 31.261 1.00 87.25 68 GLU A O 1
ATOM 546 N N . SER A 1 69 ? -24.868 1.033 29.389 1.00 81.81 69 SER A N 1
ATOM 547 C CA . SER A 1 69 ? -26.058 1.482 28.660 1.00 81.81 69 SER A CA 1
ATOM 548 C C . SER A 1 69 ? -26.731 0.326 27.912 1.00 81.81 69 SER A C 1
ATOM 550 O O . SER A 1 69 ? -26.734 0.303 26.688 1.00 81.81 69 SER A O 1
ATOM 552 N N . PRO A 1 70 ? -27.364 -0.639 28.598 1.00 77.00 70 PRO A N 1
ATOM 553 C CA . PRO A 1 70 ? -27.831 -1.902 28.007 1.00 77.00 70 PRO A CA 1
ATOM 554 C C . PRO A 1 70 ? -28.808 -1.790 26.818 1.00 77.00 70 PRO A C 1
ATOM 556 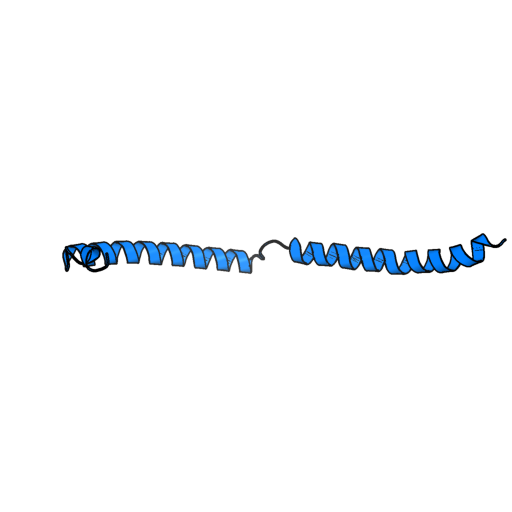O O . PRO A 1 70 ? -29.025 -2.780 26.126 1.00 77.00 70 PRO A O 1
ATOM 559 N N . ASN A 1 71 ? -29.386 -0.613 26.544 1.00 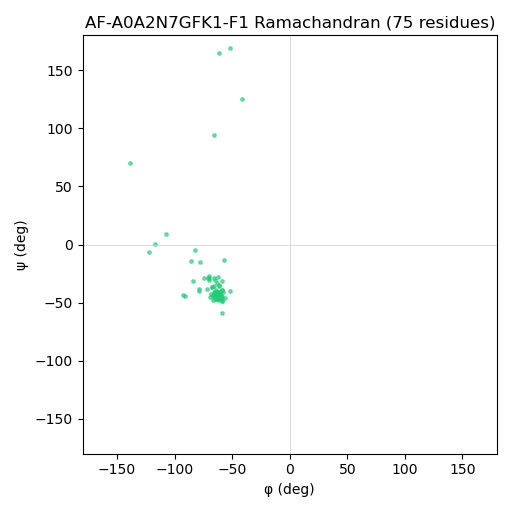79.69 71 ASN A N 1
ATOM 560 C CA . ASN A 1 71 ? -30.288 -0.384 25.408 1.00 79.69 71 ASN A CA 1
ATOM 561 C C . ASN A 1 71 ? -29.673 0.455 24.267 1.00 79.69 71 ASN A C 1
ATOM 563 O O . ASN A 1 71 ? -30.385 0.861 23.352 1.00 79.69 71 ASN A O 1
ATOM 567 N N . TRP A 1 72 ? -28.365 0.740 24.298 1.00 81.19 72 TRP A N 1
ATOM 568 C CA . TRP A 1 72 ? -27.716 1.637 23.331 1.00 81.19 72 TRP A CA 1
ATOM 569 C C . TRP A 1 72 ? -27.856 1.175 21.873 1.00 81.19 72 TRP A C 1
ATOM 571 O O . TRP A 1 72 ? -27.957 2.005 20.971 1.00 81.19 72 TRP A O 1
ATOM 581 N N . ARG A 1 73 ? -27.908 -0.143 21.647 1.00 77.38 73 ARG A N 1
ATOM 582 C CA . ARG A 1 73 ? -28.049 -0.750 20.315 1.00 77.38 73 ARG A CA 1
ATOM 583 C C . ARG A 1 73 ? -29.435 -0.524 19.703 1.00 77.38 73 ARG A C 1
ATOM 585 O O . ARG A 1 73 ? -29.533 -0.394 18.494 1.00 77.38 73 ARG A O 1
ATOM 592 N N . SER A 1 74 ? -30.483 -0.425 20.526 1.00 79.12 74 SER A N 1
ATOM 593 C CA . SER A 1 74 ? -31.864 -0.217 20.064 1.00 79.12 74 SER A CA 1
ATOM 594 C C . SER A 1 74 ? -32.161 1.232 19.667 1.00 79.12 74 SER A C 1
ATOM 596 O O . SER A 1 74 ? -33.188 1.478 19.046 1.00 79.12 74 SER A O 1
ATOM 598 N N . SER A 1 75 ? -31.314 2.195 20.045 1.00 71.31 75 SER A N 1
ATOM 599 C CA . SER A 1 75 ? -31.521 3.617 19.723 1.00 71.31 75 SER A CA 1
ATOM 600 C C . SER A 1 75 ? -31.050 4.012 18.316 1.00 71.31 75 SER A C 1
AT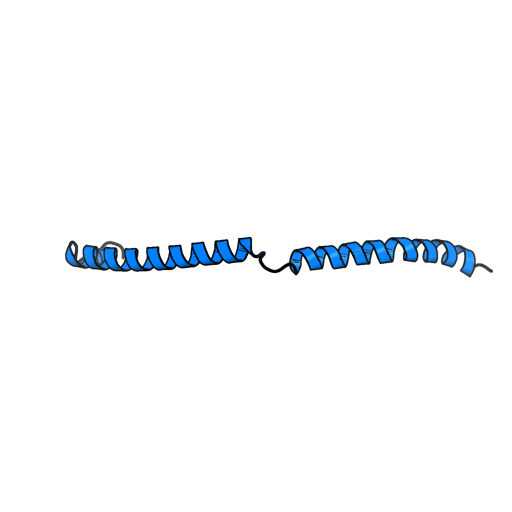OM 602 O O . SER A 1 75 ? -31.219 5.171 17.943 1.00 71.31 75 SER A O 1
ATOM 604 N N . TYR A 1 76 ? -30.423 3.096 17.570 1.00 60.72 76 TYR A N 1
ATOM 605 C CA . TYR A 1 76 ? -29.870 3.345 16.230 1.00 60.72 76 TYR A CA 1
ATOM 606 C C . TYR A 1 76 ? -30.525 2.516 15.105 1.00 60.72 76 TYR A C 1
ATOM 608 O O . TYR A 1 76 ? -30.117 2.684 13.955 1.00 60.72 76 TYR A O 1
ATOM 616 N N . ASP A 1 77 ? -31.520 1.676 15.421 1.00 52.59 77 ASP A N 1
ATOM 617 C CA . ASP A 1 77 ? -32.478 1.120 14.442 1.00 52.59 77 ASP A CA 1
ATOM 618 C C . ASP A 1 77 ? -33.597 2.140 14.157 1.00 52.59 77 ASP A C 1
ATOM 620 O O . ASP A 1 77 ? -34.010 2.260 12.979 1.00 52.59 77 ASP A O 1
#